Protein AF-A0A2N3LCL7-F1 (a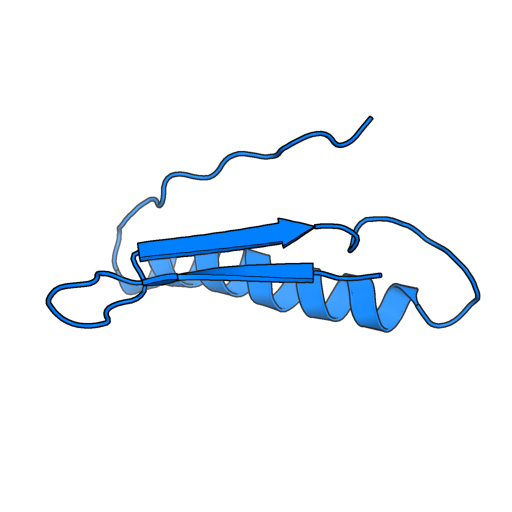fdb_monomer)

pLDDT: mean 84.17, std 16.02, range [40.5, 97.94]

Sequence (65 aa):
MVKVEITRSSTDGKIMSFQSEGHAYYDEPGKDIVCAGVSAVTFGTVNSIEALLGIVPNTQYMKVF

Organism: NCBI:txid1707093

Nearest PDB structures (foldseek):
  2idl-assembly1_A  TM=9.180E-01  e=8.675E-03  Streptococcus pneumoniae TIGR4
  7jvs-as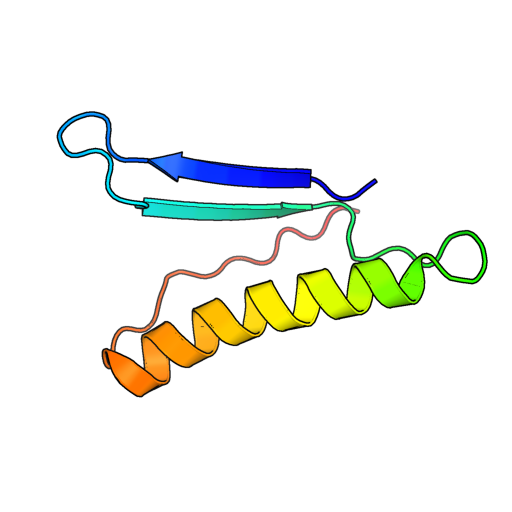sembly1_D  TM=8.706E-01  e=8.675E-03  Staphylococcus aureus
  4aju-assembly1_B  TM=6.376E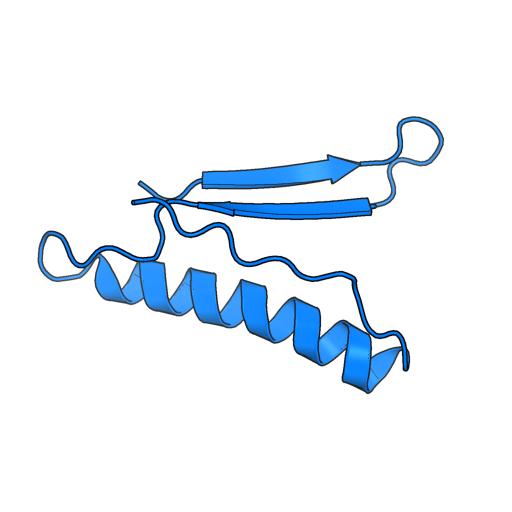-01  e=4.829E+00  Homo sapiens
  6ozi-assembly1_B  TM=3.415E-01  e=7.896E+00  Ciona intestinalis

Solvent-accessible surface area (backbone atoms only — not comparable to full-atom values): 4213 Å² total; per-residue (Å²): 110,72,46,76,49,75,45,55,42,91,87,78,62,48,80,75,50,73,50,80,45,58,50,87,63,86,65,68,95,69,48,52,60,55,25,49,51,52,48,51,53,56,52,50,50,56,52,46,42,32,75,74,67,74,43,82,76,94,80,82,85,81,82,87,124

Mean predicted aligned error: 5.85 Å

Radius of gyration: 13.74 Å; Cα contacts (8 Å, |Δi|>4): 55; chains: 1; bounding box: 30×27×34 Å

Secondary structure (DSSP, 8-state):
--EEEEEE-TTT--EEEEEEES-S---S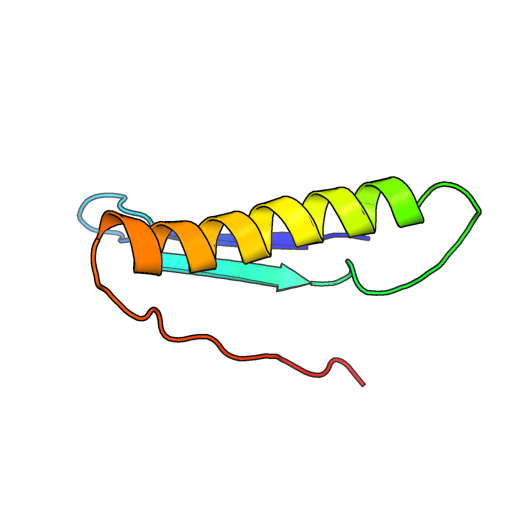TTHHHHHHHHHHHHHHHHHHHHHHH------------

Foldseek 3Di:
DKDKDWDADPPPRHTDDMDIDDLPDDDPPPSVVVSVVVVCVVVVVQVCCCVPVVDRDDDDDDPPD

InterPro domains:
  IPR007422 Cysteine protease Prp [PF04327] (1-59)
  IPR007422 Cysteine protease Prp [PTHR39178] (1-60)
  IPR007422 Cysteine protease Prp [cd16332] (1-58)
  IPR036764 Cysteine protease Prp superfamily [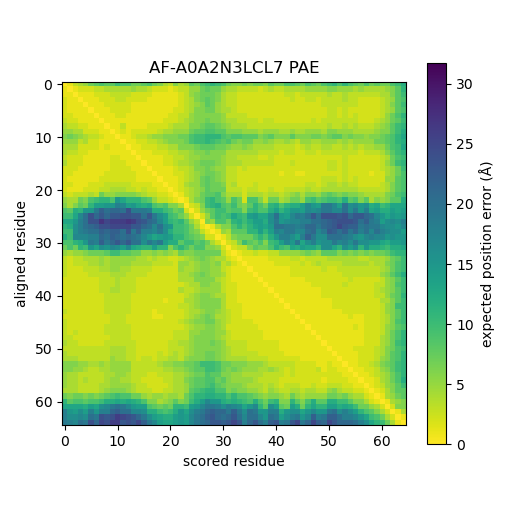G3DSA:3.30.70.1490] (1-64)
  IPR036764 Cysteine protease Prp superf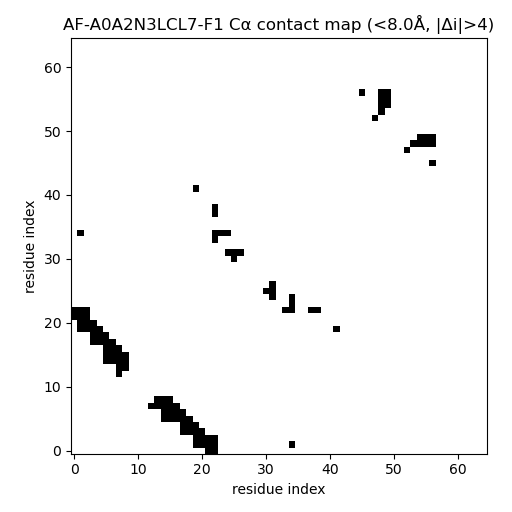amily [SSF118010] (1-60)

Structure (mmCIF, N/CA/C/O backbone):
data_AF-A0A2N3LCL7-F1
#
_entry.id   AF-A0A2N3LCL7-F1
#
loop_
_atom_site.group_PDB
_atom_site.id
_atom_site.type_symbol
_atom_site.label_atom_id
_atom_site.label_alt_id
_atom_site.label_comp_id
_atom_site.label_asym_id
_atom_site.label_entity_id
_atom_site.label_seq_id
_atom_site.pdbx_PDB_ins_code
_atom_site.Cartn_x
_atom_site.Cartn_y
_atom_site.Cartn_z
_atom_site.occupancy
_atom_site.B_iso_or_equiv
_atom_site.auth_seq_id
_atom_site.auth_comp_id
_atom_site.auth_asym_id
_atom_site.auth_atom_id
_atom_site.pdbx_PDB_model_num
ATOM 1 N N . MET A 1 1 ? 6.652 12.002 -9.003 1.00 75.62 1 MET A N 1
ATOM 2 C CA . MET A 1 1 ? 6.979 11.645 -7.602 1.00 75.62 1 MET A CA 1
ATOM 3 C C . MET A 1 1 ? 5.835 10.804 -7.082 1.00 75.62 1 MET A C 1
ATOM 5 O O . MET A 1 1 ? 4.698 11.198 -7.305 1.00 75.62 1 MET A O 1
ATOM 9 N N . VAL A 1 2 ? 6.116 9.661 -6.454 1.00 84.31 2 VAL A N 1
ATOM 10 C CA . VAL A 1 2 ? 5.059 8.788 -5.923 1.00 84.31 2 VAL A CA 1
ATOM 11 C C . VAL A 1 2 ? 4.523 9.370 -4.621 1.00 84.31 2 VAL A C 1
ATOM 13 O O . VAL A 1 2 ? 5.305 9.731 -3.741 1.00 84.31 2 VAL A O 1
ATOM 16 N N . LYS A 1 3 ? 3.199 9.417 -4.490 1.00 88.50 3 LYS A N 1
ATOM 17 C CA . LYS A 1 3 ? 2.503 9.781 -3.255 1.00 88.50 3 LYS A CA 1
ATOM 18 C C . LYS A 1 3 ? 1.534 8.666 -2.886 1.00 88.50 3 LYS A C 1
ATOM 20 O O . LYS A 1 3 ? 0.813 8.169 -3.748 1.00 88.50 3 LYS A O 1
ATOM 25 N N . VAL A 1 4 ? 1.534 8.278 -1.614 1.00 91.94 4 VAL A N 1
ATOM 26 C CA . VAL A 1 4 ? 0.578 7.317 -1.059 1.00 91.94 4 VAL A CA 1
ATOM 27 C C . VAL A 1 4 ? -0.106 7.957 0.136 1.00 91.94 4 VAL A C 1
ATOM 29 O O . VAL A 1 4 ? 0.561 8.391 1.075 1.00 91.94 4 VAL A O 1
ATOM 32 N N . GLU A 1 5 ? -1.429 8.013 0.099 1.00 95.00 5 GLU A N 1
ATOM 33 C CA . GLU A 1 5 ? -2.258 8.486 1.201 1.00 95.00 5 GLU A CA 1
ATOM 34 C C . GLU A 1 5 ? -2.983 7.307 1.841 1.00 95.00 5 GLU A C 1
ATOM 36 O O . GLU A 1 5 ? -3.534 6.456 1.145 1.00 95.00 5 GLU A O 1
ATOM 41 N N . ILE A 1 6 ? -2.976 7.254 3.175 1.00 96.56 6 ILE A N 1
ATOM 42 C CA . ILE A 1 6 ? -3.674 6.234 3.961 1.00 96.56 6 ILE A CA 1
ATOM 43 C C . ILE A 1 6 ? -4.743 6.927 4.794 1.00 96.56 6 ILE A C 1
ATOM 45 O O . ILE A 1 6 ? -4.424 7.726 5.677 1.00 96.56 6 ILE A O 1
ATOM 49 N N . THR A 1 7 ? -6.006 6.584 4.563 1.00 97.38 7 THR A N 1
ATOM 50 C CA . THR A 1 7 ? -7.107 7.051 5.404 1.00 97.38 7 THR A CA 1
ATOM 51 C C . THR A 1 7 ? -7.311 6.072 6.549 1.00 97.38 7 THR A C 1
ATOM 53 O O . THR A 1 7 ? -7.459 4.863 6.345 1.00 97.38 7 THR A O 1
ATOM 56 N N . ARG A 1 8 ? -7.331 6.597 7.774 1.00 97.94 8 ARG A N 1
ATOM 57 C CA . ARG A 1 8 ? -7.574 5.819 8.989 1.00 97.94 8 ARG A CA 1
ATOM 58 C C . ARG A 1 8 ? -8.837 6.289 9.691 1.00 97.94 8 ARG A C 1
ATOM 60 O O . ARG A 1 8 ? -9.150 7.476 9.690 1.00 97.94 8 ARG A O 1
ATOM 67 N N . SER A 1 9 ? -9.530 5.341 10.302 1.00 97.56 9 SER A N 1
ATOM 68 C CA . SER A 1 9 ? -10.646 5.591 11.204 1.00 97.56 9 SER A CA 1
ATOM 69 C C . SER A 1 9 ? -10.181 6.440 12.388 1.00 97.56 9 SER A C 1
ATOM 71 O O . SER A 1 9 ? -9.169 6.137 13.021 1.00 97.56 9 SER A O 1
ATOM 73 N N . SER A 1 10 ? -10.924 7.500 12.701 1.00 95.69 10 SER A N 1
ATOM 74 C CA . SER A 1 10 ? -10.630 8.375 13.840 1.00 95.69 10 SER A CA 1
ATOM 75 C C . SER A 1 10 ? -10.966 7.739 15.190 1.00 95.69 10 SER A C 1
ATOM 77 O O . SER A 1 10 ? -10.475 8.207 16.214 1.00 95.69 10 SER A O 1
ATOM 79 N N . THR A 1 11 ? -11.793 6.691 15.209 1.00 96.94 11 THR A N 1
ATOM 80 C CA . THR A 1 11 ? -12.283 6.071 16.447 1.00 96.94 11 THR A CA 1
ATOM 81 C C . THR A 1 11 ? -11.402 4.923 16.925 1.00 96.94 11 THR A C 1
ATOM 83 O O . THR A 1 11 ? -11.204 4.775 18.126 1.00 96.94 11 THR A O 1
ATOM 86 N N . ASP A 1 12 ? -10.859 4.120 16.008 1.00 97.25 12 ASP A N 1
ATOM 87 C CA . ASP A 1 12 ? -10.070 2.923 16.334 1.00 97.25 12 ASP A CA 1
ATOM 88 C C . ASP A 1 12 ? -8.751 2.805 15.552 1.00 97.25 12 ASP A C 1
ATOM 90 O O . ASP A 1 12 ? -8.018 1.829 15.710 1.00 97.25 12 ASP A O 1
ATOM 94 N N . GLY A 1 13 ? -8.419 3.793 14.714 1.00 96.56 13 GLY A N 1
ATOM 95 C CA . GLY A 1 13 ? -7.145 3.860 13.996 1.00 96.56 13 GLY A CA 1
ATOM 96 C C . GLY A 1 13 ? -6.990 2.852 12.855 1.00 96.56 13 GLY A C 1
ATOM 97 O O . GLY A 1 13 ? -5.927 2.815 12.226 1.00 96.56 13 GLY A O 1
ATOM 98 N N . LYS A 1 14 ? -8.018 2.046 12.553 1.00 96.06 14 LYS A N 1
ATOM 99 C CA . LYS A 1 14 ? -7.962 1.058 11.468 1.00 96.06 14 LYS A CA 1
ATOM 100 C C . LYS A 1 14 ? -7.809 1.729 10.109 1.00 96.06 14 LYS A C 1
ATOM 102 O O . LYS A 1 14 ? -8.340 2.813 9.873 1.00 96.06 14 LYS A O 1
ATOM 107 N N . ILE A 1 15 ? -7.091 1.068 9.205 1.00 95.81 15 ILE A N 1
ATOM 108 C CA . ILE A 1 15 ? -6.961 1.511 7.815 1.00 95.81 15 ILE A CA 1
ATOM 109 C C . ILE A 1 15 ? -8.294 1.273 7.108 1.00 95.81 15 ILE A C 1
ATOM 111 O O . ILE A 1 15 ? -8.790 0.149 7.097 1.00 95.81 15 ILE A O 1
ATOM 115 N N . MET A 1 16 ? -8.850 2.333 6.526 1.00 95.19 16 MET A N 1
ATOM 116 C CA . MET A 1 16 ? -10.131 2.294 5.816 1.00 95.19 16 MET A CA 1
ATOM 117 C C . MET A 1 16 ? -9.939 2.294 4.300 1.00 95.19 16 MET A C 1
ATOM 119 O O . MET A 1 16 ? -10.707 1.661 3.582 1.00 95.19 16 MET A O 1
ATOM 123 N N . SER A 1 17 ? -8.912 2.989 3.812 1.00 95.00 17 SER A N 1
ATOM 124 C CA . SER A 1 17 ? -8.568 3.045 2.393 1.00 95.00 17 SER A CA 1
ATOM 125 C C . SER A 1 17 ? -7.127 3.514 2.195 1.00 95.00 17 SER A C 1
ATOM 127 O O . SER A 1 17 ? -6.488 4.051 3.109 1.00 95.00 17 SER A O 1
ATOM 129 N N . PHE A 1 18 ? -6.622 3.315 0.981 1.00 94.88 18 PHE A N 1
ATOM 130 C CA . PHE A 1 18 ? -5.390 3.928 0.514 1.00 94.88 18 PHE A CA 1
ATOM 131 C C . PHE A 1 18 ? -5.562 4.456 -0.909 1.00 94.88 18 PHE A C 1
ATOM 133 O O . PHE A 1 18 ? -6.389 3.956 -1.672 1.00 94.88 18 PHE A O 1
ATOM 140 N N . GLN A 1 19 ? -4.762 5.453 -1.263 1.00 93.00 19 GLN A N 1
ATOM 141 C CA . GLN A 1 19 ? -4.701 6.032 -2.599 1.00 93.00 19 GLN A CA 1
ATOM 142 C C . GLN A 1 19 ? -3.237 6.190 -2.996 1.00 93.00 19 GLN A C 1
ATOM 144 O O . GLN A 1 19 ? -2.429 6.665 -2.202 1.00 93.00 19 GLN A O 1
ATOM 149 N N . SER A 1 20 ? -2.886 5.780 -4.214 1.00 89.69 20 SER A N 1
ATOM 150 C CA . SER A 1 20 ? -1.531 5.918 -4.751 1.00 89.69 20 SER A CA 1
ATOM 151 C C . SER A 1 20 ? -1.544 6.700 -6.058 1.00 89.69 20 SER A C 1
ATOM 153 O O . SER A 1 20 ? -2.248 6.319 -6.991 1.00 89.69 20 SER A O 1
ATOM 155 N N . GLU A 1 21 ? -0.706 7.726 -6.157 1.00 87.75 21 GLU A N 1
ATOM 156 C CA . GLU A 1 21 ? -0.605 8.616 -7.317 1.00 87.75 21 GLU A CA 1
ATOM 157 C C . GLU A 1 21 ? 0.855 8.787 -7.760 1.00 87.75 21 GLU A C 1
ATOM 159 O O . GLU A 1 21 ? 1.793 8.558 -6.991 1.00 87.75 21 GLU A O 1
ATOM 164 N N . GLY A 1 22 ? 1.060 9.183 -9.020 1.00 79.94 22 GLY A N 1
ATOM 165 C CA . GLY A 1 22 ? 2.386 9.528 -9.544 1.00 79.94 22 GLY A CA 1
ATOM 166 C C . GLY A 1 22 ? 3.347 8.349 -9.755 1.00 79.94 22 GLY A C 1
ATOM 167 O O . GLY A 1 22 ? 4.550 8.580 -9.878 1.00 79.94 22 GLY A O 1
ATOM 168 N N . HIS A 1 23 ? 2.828 7.113 -9.796 1.00 69.56 23 HIS A N 1
ATOM 169 C CA . HIS A 1 23 ? 3.568 5.865 -10.054 1.00 69.56 23 HIS A CA 1
ATOM 170 C C . HIS A 1 23 ? 3.443 5.357 -11.504 1.00 69.56 23 HIS A C 1
ATOM 172 O O . HIS A 1 23 ? 3.934 4.279 -11.810 1.00 69.56 23 HIS A O 1
ATOM 178 N N . ALA A 1 24 ? 2.755 6.093 -12.384 1.00 62.81 24 ALA A N 1
ATOM 179 C CA . ALA A 1 24 ? 2.446 5.673 -13.756 1.00 62.81 24 ALA A CA 1
ATOM 180 C C . ALA A 1 24 ? 3.225 6.455 -14.834 1.00 62.81 24 ALA A C 1
ATOM 182 O O . ALA A 1 24 ? 2.797 6.517 -15.982 1.00 62.81 24 ALA A O 1
ATOM 183 N N . TYR A 1 25 ? 4.369 7.048 -14.482 1.00 56.22 25 TYR A N 1
ATOM 184 C CA . TYR A 1 25 ? 5.197 7.805 -15.421 1.00 56.22 25 TYR A CA 1
ATOM 185 C C . TYR A 1 25 ? 6.603 7.209 -15.503 1.00 56.22 25 TYR A C 1
ATOM 187 O O . TYR A 1 25 ? 7.287 7.106 -14.484 1.00 56.22 25 TYR A O 1
ATOM 195 N N . TYR A 1 26 ? 7.022 6.858 -16.722 1.00 55.62 26 TYR A N 1
ATOM 196 C CA . TYR A 1 26 ? 8.432 6.689 -17.064 1.00 55.62 26 TYR A CA 1
ATOM 197 C C . TYR A 1 26 ? 9.051 8.087 -17.086 1.00 55.62 26 TYR A C 1
ATOM 199 O O . TYR A 1 26 ? 8.594 8.968 -17.814 1.00 55.62 26 TYR A O 1
ATOM 207 N N . ASP A 1 27 ? 10.053 8.302 -16.254 1.00 57.62 27 ASP A N 1
ATOM 208 C CA . ASP A 1 27 ? 10.864 9.519 -16.239 1.00 57.62 27 ASP A CA 1
ATOM 209 C C . ASP A 1 27 ? 12.318 9.052 -16.473 1.00 57.62 27 ASP A C 1
ATOM 211 O O . ASP A 1 27 ? 12.522 8.124 -17.250 1.00 57.62 27 ASP A O 1
ATOM 215 N N . GLU A 1 28 ? 13.355 9.620 -15.864 1.00 53.91 28 GLU A N 1
ATOM 216 C CA . GLU A 1 28 ? 14.730 9.116 -16.057 1.00 53.91 28 GLU A CA 1
ATOM 217 C C . GLU A 1 28 ? 14.914 7.592 -15.807 1.00 53.91 28 GLU A C 1
ATOM 219 O O . GLU A 1 28 ? 14.256 7.017 -14.925 1.00 53.91 28 GLU A O 1
ATOM 224 N N . PRO A 1 29 ? 15.849 6.926 -16.526 1.00 51.69 29 PRO A N 1
ATOM 225 C CA . PRO A 1 29 ? 16.138 5.502 -16.354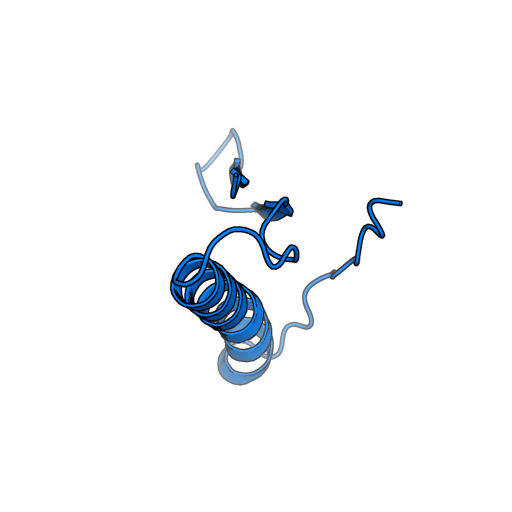 1.00 51.69 29 PRO A CA 1
ATOM 226 C C . PRO A 1 29 ? 16.344 5.122 -14.880 1.00 51.69 29 PRO A C 1
ATOM 228 O O . PRO A 1 29 ? 17.184 5.694 -14.190 1.00 51.69 29 PRO A O 1
ATOM 231 N N . GLY A 1 30 ? 15.579 4.141 -14.392 1.00 60.53 30 GLY A N 1
ATOM 232 C CA . GLY A 1 30 ? 15.629 3.662 -13.003 1.00 60.53 30 GLY A CA 1
ATOM 233 C C . GLY A 1 30 ? 14.422 4.046 -12.135 1.00 60.53 30 GLY A C 1
ATOM 234 O O . GLY A 1 30 ? 14.136 3.334 -11.169 1.00 60.53 30 GLY A O 1
ATOM 235 N N . LYS A 1 31 ? 13.639 5.079 -12.493 1.00 62.03 31 LYS A N 1
ATOM 236 C CA . LYS A 1 31 ? 12.351 5.379 -11.818 1.00 62.03 31 LYS A CA 1
ATOM 237 C C . LYS A 1 31 ? 11.285 4.304 -12.043 1.00 62.03 31 LYS A C 1
ATOM 239 O O . LYS A 1 31 ? 10.409 4.117 -11.197 1.00 62.03 31 LYS A O 1
ATOM 244 N N . ASP A 1 32 ? 11.418 3.540 -13.116 1.00 69.44 32 ASP A N 1
ATOM 245 C CA . ASP A 1 32 ? 10.567 2.393 -13.426 1.00 69.44 32 ASP A CA 1
ATOM 246 C C . ASP A 1 32 ? 10.574 1.311 -12.353 1.00 69.44 32 ASP A C 1
ATOM 248 O O . ASP A 1 32 ? 9.538 0.710 -12.082 1.00 69.44 32 ASP A O 1
ATOM 252 N N . ILE A 1 33 ? 11.716 1.090 -11.693 1.00 78.56 33 ILE A N 1
ATOM 253 C CA . ILE A 1 33 ? 11.828 0.095 -10.619 1.00 78.56 33 ILE A CA 1
ATOM 254 C C . ILE A 1 33 ? 10.956 0.511 -9.427 1.00 78.56 33 ILE A C 1
ATOM 256 O O . ILE A 1 33 ? 10.276 -0.320 -8.824 1.00 78.56 33 ILE A O 1
ATOM 260 N N . VAL A 1 34 ? 10.920 1.810 -9.117 1.00 83.44 34 VAL A N 1
ATOM 261 C CA . VAL A 1 34 ? 10.069 2.358 -8.051 1.00 83.44 34 VAL A CA 1
ATOM 262 C C . VAL A 1 34 ? 8.594 2.233 -8.429 1.00 83.44 34 VAL A C 1
ATOM 264 O O . VAL A 1 34 ? 7.789 1.786 -7.613 1.00 83.44 34 VAL A O 1
ATOM 267 N N . CYS A 1 35 ? 8.239 2.567 -9.670 1.00 82.75 35 CYS A N 1
ATOM 268 C CA . CYS A 1 35 ? 6.872 2.445 -10.178 1.00 82.75 35 CYS A CA 1
ATOM 269 C C . CYS A 1 35 ? 6.373 0.991 -10.150 1.00 82.75 35 CYS A C 1
ATOM 271 O O . CYS A 1 35 ? 5.257 0.724 -9.691 1.00 82.75 35 CYS A O 1
ATOM 273 N N . ALA A 1 36 ? 7.219 0.044 -10.565 1.00 84.44 36 ALA A N 1
ATOM 274 C CA . ALA A 1 36 ? 6.932 -1.386 -10.510 1.00 84.44 36 ALA A CA 1
ATOM 275 C C . ALA A 1 36 ? 6.744 -1.872 -9.065 1.00 84.44 36 ALA A C 1
ATOM 277 O O . ALA A 1 36 ? 5.782 -2.584 -8.784 1.00 84.44 36 ALA A O 1
ATOM 278 N N . GLY A 1 37 ? 7.604 -1.443 -8.135 1.00 89.12 37 GLY A N 1
ATOM 279 C CA . GLY A 1 37 ? 7.480 -1.785 -6.716 1.00 89.12 37 GLY A CA 1
ATOM 280 C C . GLY A 1 37 ? 6.176 -1.277 -6.096 1.00 89.12 37 GLY A C 1
ATOM 281 O O . GLY A 1 37 ? 5.469 -2.031 -5.429 1.00 89.12 37 GLY A O 1
ATOM 282 N N . VAL A 1 38 ? 5.812 -0.022 -6.368 1.00 89.75 38 VAL A N 1
ATOM 283 C CA . VAL A 1 38 ? 4.553 0.571 -5.887 1.00 89.75 38 VAL A CA 1
ATOM 284 C C . VAL A 1 38 ? 3.351 -0.170 -6.468 1.00 89.75 38 VAL A C 1
ATOM 286 O O . VAL A 1 38 ? 2.437 -0.522 -5.727 1.00 89.75 38 VAL A O 1
ATOM 289 N N . SER A 1 39 ? 3.384 -0.480 -7.766 1.00 88.06 39 SER A N 1
ATOM 290 C CA . SER A 1 39 ? 2.326 -1.252 -8.426 1.00 88.06 39 SER A CA 1
ATOM 291 C C . SER A 1 39 ? 2.186 -2.643 -7.806 1.00 88.06 39 SER A C 1
ATOM 293 O O . SER A 1 39 ? 1.079 -3.052 -7.462 1.00 88.06 39 SER A O 1
ATOM 295 N N . ALA A 1 40 ? 3.299 -3.350 -7.590 1.00 93.06 40 ALA A N 1
ATOM 296 C CA . ALA A 1 40 ? 3.297 -4.681 -6.990 1.00 93.06 40 ALA A CA 1
ATOM 297 C C . ALA A 1 40 ? 2.669 -4.685 -5.586 1.00 93.06 40 ALA A C 1
ATOM 299 O O . ALA A 1 40 ? 1.858 -5.559 -5.285 1.00 93.06 40 ALA A O 1
ATOM 300 N N . VAL A 1 41 ? 2.985 -3.692 -4.746 1.00 94.62 41 VAL A N 1
ATOM 301 C CA . VAL A 1 41 ? 2.401 -3.574 -3.398 1.00 94.62 41 VAL A CA 1
ATOM 302 C C . VAL A 1 41 ? 0.914 -3.210 -3.457 1.00 94.62 41 VAL A C 1
ATOM 304 O O . VAL A 1 41 ? 0.108 -3.837 -2.767 1.00 94.62 41 VAL A O 1
ATOM 307 N N . THR A 1 42 ? 0.525 -2.241 -4.291 1.00 92.94 42 THR A N 1
ATOM 308 C CA . THR A 1 42 ? -0.875 -1.809 -4.451 1.00 92.94 42 THR A CA 1
ATOM 309 C C . THR A 1 42 ? -1.766 -2.954 -4.932 1.00 92.94 42 THR A C 1
ATOM 311 O O . THR A 1 42 ? -2.755 -3.286 -4.274 1.00 92.94 42 THR A O 1
ATOM 314 N N . PHE A 1 43 ? -1.397 -3.607 -6.038 1.00 93.12 43 PHE A N 1
ATOM 315 C CA . PHE A 1 43 ? -2.168 -4.729 -6.582 1.00 93.12 43 PHE A CA 1
ATOM 316 C C . PHE A 1 43 ? -2.102 -5.959 -5.682 1.00 93.12 43 PHE A C 1
ATOM 318 O O . PHE A 1 43 ? -3.117 -6.617 -5.469 1.00 93.12 43 PHE A O 1
ATOM 325 N N . GLY A 1 44 ? -0.936 -6.240 -5.094 1.00 95.88 44 GLY A N 1
ATOM 326 C CA . GLY A 1 44 ? -0.778 -7.323 -4.128 1.00 95.88 44 GLY A CA 1
ATOM 327 C C . GLY A 1 44 ? -1.709 -7.165 -2.927 1.00 95.88 44 GLY A C 1
ATOM 328 O O . GLY A 1 44 ? -2.305 -8.147 -2.490 1.00 95.88 44 GLY A O 1
ATOM 329 N N . THR A 1 45 ? -1.899 -5.937 -2.437 1.00 95.44 45 THR A N 1
ATOM 330 C CA . THR A 1 45 ? -2.813 -5.645 -1.323 1.00 95.44 45 THR A CA 1
ATOM 331 C C . THR A 1 45 ? -4.264 -5.939 -1.701 1.00 95.44 45 THR A C 1
ATOM 333 O O . THR A 1 45 ? -4.932 -6.678 -0.983 1.00 95.44 45 THR A O 1
ATOM 336 N N . VAL A 1 46 ? -4.740 -5.420 -2.840 1.00 94.81 46 VAL A N 1
ATOM 337 C CA . VAL A 1 46 ? -6.115 -5.654 -3.326 1.00 94.81 46 VAL A CA 1
ATOM 338 C C . VAL A 1 46 ? -6.374 -7.147 -3.533 1.00 94.81 46 VAL A C 1
ATOM 340 O O . VAL A 1 46 ? -7.316 -7.691 -2.959 1.00 94.81 46 VAL A O 1
ATOM 343 N N . ASN A 1 47 ? -5.482 -7.829 -4.253 1.00 95.62 47 ASN A N 1
ATOM 344 C CA . ASN A 1 47 ? -5.617 -9.257 -4.536 1.00 95.62 47 ASN A CA 1
ATOM 345 C C . ASN A 1 47 ? -5.587 -10.103 -3.254 1.00 95.62 47 ASN A C 1
ATOM 347 O O . ASN 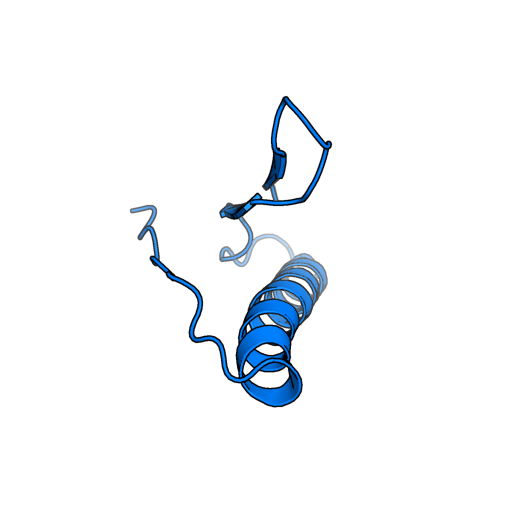A 1 47 ? -6.298 -11.098 -3.153 1.00 95.62 47 ASN A O 1
ATOM 351 N N . SER A 1 48 ? -4.773 -9.724 -2.263 1.00 97.50 48 SER A N 1
ATOM 352 C CA . SER A 1 48 ? -4.692 -10.454 -0.992 1.00 97.50 48 SER A CA 1
ATOM 353 C C . SER A 1 48 ? -5.948 -10.273 -0.144 1.00 97.50 48 SER A C 1
ATOM 355 O O . SER A 1 48 ? -6.371 -11.225 0.505 1.00 97.50 48 SER A O 1
ATOM 357 N N . ILE A 1 49 ? -6.565 -9.086 -0.151 1.00 95.50 49 ILE A N 1
ATOM 358 C CA . ILE A 1 49 ? -7.856 -8.859 0.520 1.00 95.50 49 ILE A CA 1
ATOM 359 C C . ILE A 1 49 ? -8.914 -9.795 -0.075 1.00 95.50 49 ILE A C 1
ATOM 361 O O . ILE A 1 49 ? -9.601 -10.492 0.672 1.00 95.50 49 ILE A O 1
ATOM 365 N N . GLU A 1 50 ? -8.985 -9.876 -1.404 1.00 95.44 50 GLU A N 1
ATOM 366 C CA . GLU A 1 50 ? -9.915 -10.775 -2.091 1.00 95.44 50 GLU A CA 1
ATOM 367 C C . GLU A 1 50 ? -9.627 -12.247 -1.777 1.00 95.44 50 GLU A C 1
ATOM 369 O O . GLU A 1 50 ? -10.516 -12.971 -1.327 1.00 95.44 50 GLU A O 1
ATOM 374 N N . ALA A 1 51 ? -8.380 -12.688 -1.955 1.00 97.75 51 ALA A N 1
ATOM 375 C CA . ALA A 1 51 ? -8.003 -14.093 -1.825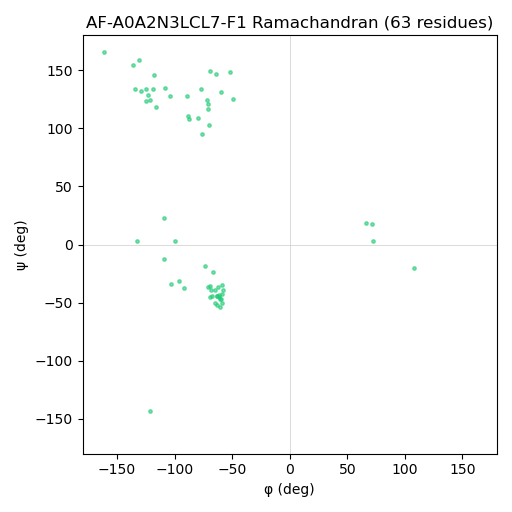 1.00 97.75 51 ALA A CA 1
ATOM 376 C C . ALA A 1 51 ? -8.064 -14.621 -0.383 1.00 97.75 51 ALA A C 1
ATOM 378 O O . ALA A 1 51 ? -8.392 -15.788 -0.174 1.00 97.75 51 ALA A O 1
ATOM 379 N N . LEU A 1 52 ? -7.721 -13.792 0.609 1.00 97.94 52 LEU A N 1
ATOM 380 C CA . LEU A 1 52 ? -7.608 -14.224 2.006 1.00 97.94 52 LEU A CA 1
ATOM 381 C C . LEU A 1 52 ? -8.872 -13.957 2.820 1.00 97.94 52 LEU A C 1
ATOM 383 O O . LEU A 1 52 ? -9.148 -14.699 3.761 1.00 97.94 52 LEU A O 1
ATOM 387 N N . LEU A 1 53 ? -9.619 -12.897 2.497 1.00 96.06 53 LEU A N 1
ATOM 388 C CA . LEU A 1 53 ? -10.795 -12.485 3.270 1.00 96.06 53 LEU A CA 1
ATOM 389 C C . LEU A 1 53 ? -12.113 -12.732 2.528 1.00 96.06 53 LEU A C 1
ATOM 391 O O . LEU A 1 53 ? -13.170 -12.639 3.148 1.00 96.06 53 LEU A O 1
ATOM 395 N N . GLY A 1 54 ? -12.078 -13.031 1.224 1.00 95.19 54 GLY A N 1
ATOM 396 C CA . GLY A 1 54 ? -13.284 -13.188 0.404 1.00 95.19 54 GLY A CA 1
ATOM 397 C C . GLY A 1 54 ? -14.072 -11.886 0.225 1.00 95.19 54 GLY A C 1
ATOM 398 O O . GLY A 1 54 ? -15.257 -11.920 -0.100 1.00 95.19 54 GLY A O 1
ATOM 399 N N . ILE A 1 55 ? -13.436 -10.739 0.475 1.00 94.31 55 ILE A N 1
ATOM 400 C CA . ILE A 1 55 ? -14.037 -9.408 0.361 1.00 94.31 55 ILE A CA 1
ATOM 401 C C . ILE A 1 55 ? -13.519 -8.773 -0.922 1.00 94.31 55 ILE A C 1
ATOM 403 O O . ILE A 1 55 ? -12.312 -8.675 -1.099 1.00 94.31 55 ILE A O 1
ATOM 407 N N . VAL A 1 56 ? -14.420 -8.287 -1.775 1.00 93.38 56 VAL A N 1
ATOM 408 C CA . VAL A 1 56 ? -14.053 -7.468 -2.937 1.00 93.38 56 VAL A CA 1
ATOM 409 C C . VAL A 1 56 ? -13.990 -6.004 -2.494 1.00 93.38 56 VAL A C 1
ATOM 411 O O . VAL A 1 56 ? -15.037 -5.422 -2.188 1.00 93.38 56 VAL A O 1
ATOM 414 N N . PRO A 1 57 ? -12.794 -5.396 -2.384 1.00 91.12 57 PRO A N 1
ATOM 415 C CA . PRO A 1 57 ? -12.676 -4.000 -1.998 1.00 91.12 57 PRO A CA 1
ATOM 416 C C . PRO A 1 57 ? -13.212 -3.091 -3.110 1.00 91.12 57 PRO A C 1
ATOM 418 O O . PRO A 1 57 ? -13.125 -3.396 -4.297 1.00 91.12 57 PRO A O 1
ATOM 421 N N . ASN A 1 58 ? -13.751 -1.932 -2.733 1.00 92.31 58 ASN A N 1
ATOM 422 C CA . ASN A 1 58 ? -14.106 -0.917 -3.718 1.00 92.31 58 ASN A CA 1
ATOM 423 C C . ASN A 1 58 ? -12.818 -0.308 -4.291 1.00 92.31 58 ASN A C 1
ATOM 425 O O . ASN A 1 58 ? -12.037 0.299 -3.557 1.00 92.31 58 ASN A O 1
ATOM 429 N N . THR A 1 59 ? -12.594 -0.484 -5.591 1.00 89.12 59 THR A N 1
ATOM 430 C CA . THR A 1 59 ? -11.423 0.050 -6.293 1.00 89.12 59 THR A CA 1
ATOM 431 C C . THR A 1 59 ? -11.851 1.019 -7.383 1.00 89.12 59 THR A C 1
ATOM 433 O O . THR A 1 59 ? -12.709 0.691 -8.204 1.00 89.12 59 THR A O 1
ATOM 436 N N . GLN A 1 60 ? -11.195 2.176 -7.458 1.00 84.50 60 GLN A N 1
ATOM 437 C CA . GLN A 1 60 ? -11.379 3.133 -8.543 1.00 84.50 60 GLN A CA 1
ATOM 438 C C . GLN A 1 60 ? -10.027 3.532 -9.129 1.00 84.50 60 GLN A C 1
ATOM 440 O O . GLN A 1 60 ? -9.105 3.905 -8.406 1.00 84.50 60 GLN A O 1
ATOM 445 N N . TYR A 1 61 ? -9.929 3.498 -10.456 1.00 71.19 61 TYR A N 1
ATOM 446 C CA . TYR A 1 61 ? -8.797 4.068 -11.174 1.00 71.19 61 TYR A CA 1
ATOM 447 C C . TYR A 1 61 ? -9.094 5.535 -11.472 1.00 71.19 61 TYR A C 1
ATOM 449 O O . TYR A 1 61 ? -9.953 5.841 -12.301 1.00 71.19 61 TYR A O 1
ATOM 457 N N . MET A 1 62 ? -8.381 6.450 -10.818 1.00 59.94 62 MET A N 1
ATOM 458 C CA . MET A 1 62 ? -8.364 7.842 -11.259 1.00 59.94 62 MET A CA 1
ATOM 459 C C . MET A 1 62 ? -7.396 7.960 -12.433 1.00 59.94 62 MET A C 1
ATOM 461 O O . MET A 1 62 ? -6.182 7.850 -12.264 1.00 59.94 62 MET A O 1
ATOM 465 N N . LYS A 1 63 ? -7.932 8.162 -13.641 1.00 45.91 63 LYS A N 1
ATOM 466 C CA . LYS A 1 63 ? -7.113 8.595 -14.775 1.00 45.91 63 LYS A CA 1
ATOM 467 C C . LYS A 1 63 ? -6.696 10.040 -14.521 1.00 45.91 63 LYS A C 1
ATOM 469 O O . LYS A 1 63 ? -7.505 10.950 -14.679 1.00 45.91 63 LYS A O 1
ATOM 474 N N . VAL A 1 64 ? -5.448 10.225 -14.105 1.00 43.69 64 VAL A N 1
ATOM 475 C CA . VAL A 1 64 ? -4.789 11.531 -14.095 1.00 43.69 64 VAL A CA 1
ATOM 476 C C . VAL A 1 64 ? -4.412 11.823 -15.551 1.00 43.69 64 VAL A C 1
ATOM 478 O O . VAL A 1 64 ? -3.429 11.277 -16.051 1.00 43.69 64 VAL A O 1
ATOM 481 N N . PHE A 1 65 ? -5.274 12.556 -16.260 1.00 40.50 65 PHE A N 1
ATOM 482 C CA . PHE A 1 65 ? -4.967 13.135 -17.572 1.00 40.50 65 PHE A CA 1
ATOM 483 C C . PHE A 1 65 ? -4.345 14.515 -17.387 1.00 40.50 65 PHE A C 1
ATOM 485 O O . PHE A 1 65 ? -4.880 15.273 -16.545 1.00 40.50 65 PHE A O 1
#